Protein AF-A0A816CDZ1-F1 (afdb_monomer_lite)

Radius of gyration: 16.85 Å; chains: 1; bounding box: 29×22×52 Å

Secondary structure (DSSP, 8-state):
------HHHHHHHHHHHHHHHHHHHHHHTT--TTHHHHHHHHS-TTSHHHHHHHS-HHHHHHHHHHHHHHHHHHHHHHHHHSSPP-

pLDDT: mean 73.91, std 16.32, range [40.88, 94.88]

Sequence (86 aa):
SFPVSSGPLAYAACQTACNYGAVTCYSLAGLTFGVTTAAAAATGPVGWWAWLTSTPTSTIAAAAACSAAQGTCMAACTPLLVAPTP

Organism: NCBI:txid1234261

Foldseek 3Di:
DPPLQALVVLLVVLLVVLVVQLQVLQVVLVHGPPVLVVQQVVDPPVGPVVCVVVDPPSSVVSNVVSVVSSVVSNVVSVVSNVDDRD

Structure (mmCIF, N/CA/C/O backbone):
data_AF-A0A816CDZ1-F1
#
_entry.id   AF-A0A816CDZ1-F1
#
loop_
_atom_site.group_PDB
_atom_site.id
_atom_site.type_symbol
_atom_site.label_atom_id
_atom_site.label_alt_id
_atom_site.label_comp_id
_atom_site.label_asym_id
_atom_site.label_entity_id
_atom_site.label_seq_id
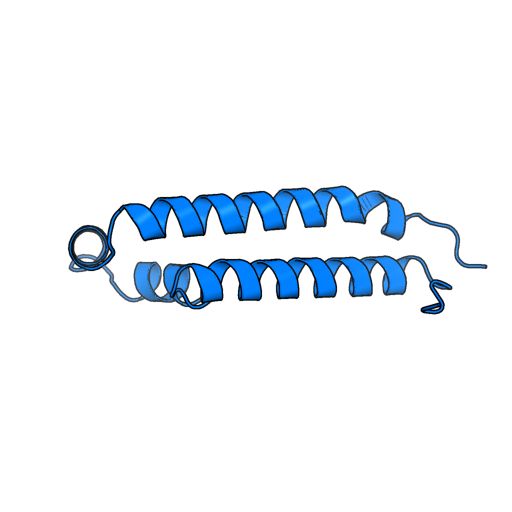_atom_site.pdbx_PDB_ins_code
_atom_site.Cartn_x
_atom_site.Cartn_y
_atom_site.Cartn_z
_atom_site.occupancy
_atom_site.B_iso_or_equiv
_atom_site.auth_seq_id
_atom_site.auth_comp_id
_atom_site.auth_asym_id
_atom_site.auth_atom_id
_atom_site.pdbx_PDB_model_num
ATOM 1 N N . SER A 1 1 ? -1.160 -6.141 -21.874 1.00 40.88 1 SER A N 1
ATOM 2 C CA . SER A 1 1 ? 0.220 -5.738 -22.200 1.00 40.88 1 SER A CA 1
ATOM 3 C C . SER A 1 1 ? 0.362 -4.250 -21.945 1.00 40.88 1 SER A C 1
ATOM 5 O O . SER A 1 1 ? -0.064 -3.467 -22.781 1.00 40.88 1 SER A O 1
ATOM 7 N N . PHE A 1 2 ? 0.842 -3.838 -20.770 1.00 44.66 2 PHE A N 1
ATOM 8 C CA . PHE A 1 2 ? 1.189 -2.429 -20.554 1.00 44.66 2 PHE A CA 1
ATOM 9 C C . PHE A 1 2 ? 2.539 -2.170 -21.237 1.00 44.66 2 PHE A C 1
ATOM 11 O O . PHE A 1 2 ? 3.432 -3.008 -21.091 1.00 44.66 2 PHE A O 1
ATOM 18 N N . PRO A 1 3 ? 2.702 -1.084 -22.009 1.00 49.19 3 PRO A N 1
ATOM 19 C CA . PRO A 1 3 ? 3.974 -0.765 -22.639 1.00 49.19 3 PRO A CA 1
ATOM 20 C C . PRO A 1 3 ? 4.970 -0.351 -21.547 1.00 49.19 3 PRO A C 1
ATOM 22 O O . PRO A 1 3 ? 4.998 0.793 -21.109 1.00 49.19 3 PRO A O 1
ATOM 25 N N . VAL A 1 4 ? 5.782 -1.291 -21.066 1.00 49.75 4 VAL A N 1
ATOM 26 C CA . VAL A 1 4 ? 6.986 -0.984 -20.282 1.00 49.75 4 VAL A CA 1
ATOM 27 C C . VAL A 1 4 ? 8.088 -0.636 -21.275 1.00 49.75 4 VAL A C 1
ATOM 29 O O . VAL A 1 4 ? 8.812 -1.506 -21.739 1.00 49.75 4 VAL A O 1
ATOM 32 N N . SER A 1 5 ? 8.162 0.640 -21.656 1.00 62.03 5 SER A N 1
ATOM 33 C CA . SER A 1 5 ? 9.156 1.144 -22.614 1.00 62.03 5 SER A CA 1
ATOM 34 C C . SER A 1 5 ? 9.861 2.402 -22.112 1.00 62.03 5 SER A C 1
ATOM 36 O O . SER A 1 5 ? 10.089 3.340 -22.869 1.00 62.03 5 SER A O 1
ATOM 38 N N . SER A 1 6 ? 10.173 2.447 -20.813 1.00 59.41 6 SER A N 1
ATOM 39 C CA . SER A 1 6 ? 10.898 3.575 -20.216 1.00 59.41 6 SER A CA 1
ATOM 40 C C . SER A 1 6 ? 11.267 3.267 -18.761 1.00 59.41 6 SER A C 1
ATOM 42 O O . SER A 1 6 ? 10.383 3.299 -17.913 1.00 59.41 6 SER A O 1
ATOM 44 N N . GLY A 1 7 ? 12.535 2.963 -18.456 1.00 77.62 7 GLY A N 1
ATOM 45 C CA . GLY A 1 7 ? 13.038 2.623 -17.113 1.00 77.62 7 GLY A CA 1
ATOM 46 C C . GLY A 1 7 ? 12.464 3.491 -15.980 1.00 77.62 7 GLY A C 1
ATOM 47 O O . GLY A 1 7 ? 11.811 2.953 -15.085 1.00 77.62 7 GLY A O 1
ATOM 48 N N . PRO A 1 8 ? 12.542 4.836 -16.049 1.00 81.06 8 PRO A N 1
ATOM 49 C CA . PRO A 1 8 ? 11.980 5.711 -15.013 1.00 81.06 8 PRO A CA 1
ATOM 50 C C . PRO A 1 8 ? 10.451 5.638 -14.885 1.00 81.06 8 PRO A C 1
ATOM 52 O O . PRO A 1 8 ? 9.909 5.690 -13.785 1.00 81.06 8 PRO A O 1
ATOM 55 N N . LEU A 1 9 ? 9.740 5.490 -16.001 1.00 83.19 9 LEU A N 1
ATOM 56 C CA . LEU A 1 9 ? 8.278 5.350 -16.025 1.00 83.19 9 LEU A CA 1
ATOM 57 C C . LEU A 1 9 ? 7.840 3.957 -15.544 1.00 83.19 9 LEU A C 1
ATOM 59 O O . LEU A 1 9 ? 6.801 3.836 -14.904 1.00 83.19 9 LEU A O 1
ATOM 63 N N . ALA A 1 10 ? 8.637 2.914 -15.789 1.00 84.12 10 ALA A N 1
ATOM 64 C CA . ALA A 1 10 ? 8.412 1.571 -15.263 1.00 84.12 10 ALA A CA 1
ATOM 65 C C . ALA A 1 10 ? 8.648 1.530 -13.745 1.00 84.12 10 ALA A C 1
ATOM 67 O O . ALA A 1 10 ? 7.852 0.948 -13.010 1.00 84.12 10 ALA A O 1
ATOM 68 N N . TYR A 1 11 ? 9.684 2.223 -13.264 1.00 86.25 11 TYR A N 1
ATOM 69 C CA . TYR A 1 11 ? 9.894 2.465 -11.839 1.00 86.25 11 TYR A CA 1
ATOM 70 C C . TYR A 1 11 ? 8.721 3.236 -11.216 1.00 86.25 11 TYR A C 1
ATOM 72 O O . TYR A 1 11 ? 8.194 2.815 -10.187 1.00 86.25 11 TYR A O 1
ATOM 80 N N . ALA A 1 12 ? 8.259 4.312 -11.862 1.00 88.38 12 ALA A N 1
ATOM 81 C CA . ALA A 1 12 ? 7.118 5.098 -11.394 1.00 88.38 12 ALA A CA 1
ATOM 82 C C . ALA A 1 12 ? 5.827 4.264 -11.338 1.00 88.38 12 ALA A C 1
ATOM 84 O O . ALA A 1 12 ? 5.124 4.293 -10.333 1.00 88.38 12 ALA A O 1
ATOM 85 N N . ALA A 1 13 ? 5.546 3.457 -12.363 1.00 90.50 13 ALA A N 1
ATOM 86 C CA . ALA A 1 13 ? 4.396 2.556 -12.368 1.00 90.50 13 ALA A CA 1
ATOM 87 C C . ALA A 1 13 ? 4.487 1.486 -11.262 1.00 90.50 13 ALA A C 1
ATOM 89 O O . ALA A 1 13 ? 3.488 1.212 -10.595 1.00 90.50 13 ALA A O 1
ATOM 90 N N . CYS A 1 14 ? 5.678 0.923 -11.024 1.00 92.50 14 CYS A N 1
ATOM 91 C CA . CYS A 1 14 ? 5.933 -0.036 -9.942 1.00 92.50 14 CYS A CA 1
ATOM 92 C C . CYS A 1 14 ? 5.679 0.596 -8.566 1.00 92.50 14 CYS A C 1
ATOM 94 O O . CYS A 1 14 ? 4.923 0.057 -7.759 1.00 92.50 14 CYS A O 1
ATOM 96 N N . GLN A 1 15 ? 6.212 1.799 -8.344 1.00 93.69 15 GLN A N 1
ATOM 97 C CA . GLN A 1 15 ? 5.961 2.610 -7.151 1.00 93.69 15 GLN A CA 1
ATOM 98 C C . GLN A 1 15 ? 4.465 2.878 -6.947 1.00 93.69 15 GLN A C 1
ATOM 100 O O . GLN A 1 15 ? 3.931 2.679 -5.856 1.00 93.69 15 GLN A O 1
ATOM 105 N N . THR A 1 16 ? 3.745 3.291 -7.988 1.00 94.06 16 THR A N 1
ATOM 106 C CA . THR A 1 16 ? 2.297 3.518 -7.902 1.00 94.06 16 THR A CA 1
ATOM 107 C C . THR A 1 16 ? 1.555 2.235 -7.523 1.00 94.06 16 THR A C 1
ATOM 109 O O . THR A 1 16 ? 0.741 2.263 -6.602 1.00 94.06 16 THR A O 1
ATOM 112 N N . ALA A 1 17 ? 1.873 1.099 -8.148 1.00 93.56 17 ALA A N 1
ATOM 113 C CA . ALA A 1 17 ? 1.252 -0.189 -7.836 1.00 93.56 17 ALA A CA 1
ATOM 114 C C . ALA A 1 17 ? 1.509 -0.635 -6.385 1.00 93.56 17 ALA A C 1
ATOM 116 O O . ALA A 1 17 ? 0.572 -1.036 -5.693 1.00 93.56 17 ALA A O 1
ATOM 117 N N . CYS A 1 18 ? 2.742 -0.500 -5.888 1.00 94.88 18 CYS A N 1
ATOM 118 C CA . CYS A 1 18 ? 3.077 -0.798 -4.493 1.00 94.88 18 CYS A CA 1
ATOM 119 C C . CYS A 1 18 ? 2.309 0.105 -3.507 1.00 94.88 18 CYS A C 1
ATOM 121 O O . CYS A 1 18 ? 1.839 -0.369 -2.473 1.00 94.88 18 CYS A O 1
ATOM 123 N N . ASN A 1 19 ? 2.124 1.392 -3.831 1.00 93.75 19 ASN A N 1
ATOM 124 C CA . ASN A 1 19 ? 1.314 2.309 -3.020 1.00 93.75 19 ASN A CA 1
ATOM 125 C C . ASN A 1 19 ? -0.178 1.934 -3.028 1.00 93.75 19 ASN A C 1
ATOM 127 O O . ASN A 1 19 ? -0.811 1.935 -1.974 1.00 93.75 19 ASN A O 1
ATOM 131 N N . TYR A 1 20 ? -0.738 1.540 -4.176 1.00 94.62 20 TYR A N 1
ATOM 132 C CA . TYR A 1 20 ? -2.106 1.006 -4.244 1.00 94.62 20 TYR A CA 1
ATOM 133 C C . TYR A 1 20 ? -2.270 -0.274 -3.413 1.00 94.62 20 TYR A C 1
ATOM 135 O O . TYR A 1 20 ? -3.276 -0.440 -2.717 1.00 94.62 20 TYR A O 1
ATOM 143 N N . GLY A 1 21 ? -1.272 -1.160 -3.439 1.00 91.50 21 GLY A N 1
ATOM 144 C CA . GLY A 1 21 ? -1.233 -2.360 -2.602 1.00 91.50 21 GLY A CA 1
ATOM 145 C C . GLY A 1 21 ? -1.247 -2.024 -1.111 1.00 91.50 21 GLY A C 1
ATOM 146 O O . GLY A 1 21 ? -2.028 -2.607 -0.358 1.00 91.50 21 GLY A O 1
ATOM 147 N N . ALA A 1 22 ? -0.464 -1.024 -0.695 1.00 90.19 22 ALA A N 1
ATOM 148 C CA . ALA A 1 22 ? -0.481 -0.523 0.676 1.00 90.19 22 ALA A CA 1
ATOM 149 C C . ALA A 1 22 ? -1.874 0.008 1.058 1.00 90.19 22 ALA A C 1
ATOM 151 O O . ALA A 1 22 ? -2.448 -0.452 2.040 1.00 90.19 22 ALA A O 1
ATOM 152 N N . VAL A 1 23 ? -2.484 0.882 0.253 1.00 89.88 23 VAL A N 1
ATOM 153 C CA . VAL A 1 23 ? -3.838 1.411 0.524 1.00 89.88 23 VAL A CA 1
ATOM 154 C C . VAL A 1 23 ? -4.872 0.290 0.654 1.00 89.88 23 VAL A C 1
ATOM 156 O O . VAL A 1 23 ? -5.708 0.326 1.557 1.00 89.88 23 VAL A O 1
ATOM 159 N N . THR A 1 24 ? -4.790 -0.734 -0.195 1.00 91.50 24 THR A N 1
ATOM 160 C CA . THR A 1 24 ? -5.694 -1.893 -0.147 1.00 91.50 24 THR A CA 1
ATOM 161 C C . THR A 1 24 ? -5.496 -2.699 1.138 1.00 91.50 24 THR A C 1
ATOM 163 O O . THR A 1 24 ? -6.467 -3.012 1.820 1.00 91.50 24 THR A O 1
ATOM 166 N N . CYS A 1 25 ? -4.245 -2.977 1.517 1.00 89.19 25 CYS A N 1
ATOM 167 C CA . CYS A 1 25 ? -3.898 -3.696 2.747 1.00 89.19 25 CYS A CA 1
ATOM 168 C C . CYS A 1 25 ? -4.404 -2.966 4.001 1.00 89.19 25 CYS A C 1
ATOM 170 O O . CYS A 1 25 ? -5.033 -3.570 4.867 1.00 89.19 25 CYS A O 1
ATOM 172 N N . TYR A 1 26 ? -4.204 -1.647 4.059 1.00 83.25 26 TYR A N 1
ATOM 173 C CA . TYR A 1 26 ? -4.712 -0.813 5.147 1.00 83.25 26 TYR A CA 1
ATOM 174 C C . TYR A 1 26 ? -6.246 -0.794 5.172 1.00 83.25 26 TYR A C 1
ATOM 176 O O . TYR A 1 26 ? -6.830 -0.970 6.238 1.00 83.25 26 TYR A O 1
ATOM 184 N N . SER A 1 27 ? -6.902 -0.690 4.012 1.00 84.12 27 SER A N 1
ATOM 185 C CA . SER A 1 27 ? -8.370 -0.696 3.918 1.00 84.12 27 SER A CA 1
ATOM 186 C C . SER A 1 27 ? -8.979 -2.019 4.397 1.00 84.12 27 SER A C 1
ATOM 188 O O . SER A 1 27 ? -9.988 -2.007 5.099 1.00 84.12 27 SER A O 1
ATOM 190 N N . LEU A 1 28 ? -8.344 -3.158 4.088 1.00 81.56 28 LEU A N 1
ATOM 191 C CA . LEU A 1 28 ? -8.735 -4.479 4.607 1.00 81.56 28 LEU A CA 1
ATOM 192 C C . LEU A 1 28 ? -8.568 -4.582 6.128 1.00 81.56 28 LEU A C 1
ATOM 194 O O . LEU A 1 28 ? -9.326 -5.290 6.786 1.00 81.56 28 LEU A O 1
ATOM 198 N N . ALA A 1 29 ? -7.603 -3.857 6.689 1.00 80.12 29 ALA A N 1
ATOM 199 C CA . ALA A 1 29 ? -7.399 -3.749 8.127 1.00 80.12 29 ALA A CA 1
ATOM 200 C C . ALA A 1 29 ? -8.319 -2.708 8.803 1.00 80.12 29 ALA A C 1
ATOM 202 O O . ALA A 1 29 ? -8.207 -2.504 10.010 1.00 80.12 29 ALA A O 1
ATOM 203 N N . GLY A 1 30 ? -9.210 -2.040 8.055 1.00 76.06 30 GLY A N 1
ATOM 204 C CA . GLY A 1 30 ? -10.060 -0.958 8.568 1.00 76.06 30 GLY A CA 1
ATOM 205 C C . GLY A 1 30 ? -9.292 0.331 8.880 1.00 76.06 30 GLY A C 1
ATOM 206 O O . GLY A 1 30 ? -9.753 1.157 9.664 1.00 76.06 30 GLY A O 1
ATOM 207 N N . LEU A 1 31 ? -8.106 0.491 8.295 1.00 74.62 31 LEU A N 1
ATOM 208 C CA . LEU A 1 31 ? -7.202 1.612 8.509 1.00 74.62 31 LEU A CA 1
ATOM 209 C C . LEU A 1 31 ? -7.102 2.480 7.255 1.00 74.62 31 LEU A C 1
ATOM 211 O O . LEU A 1 31 ? -7.143 1.992 6.127 1.00 74.62 31 LEU A O 1
ATOM 215 N N . THR A 1 32 ? -6.862 3.773 7.453 1.00 79.81 32 THR A N 1
ATOM 216 C CA . THR A 1 32 ? -6.567 4.696 6.353 1.00 79.81 32 THR A CA 1
ATOM 217 C C . THR A 1 32 ? -5.064 4.949 6.284 1.00 79.81 32 THR A C 1
ATOM 219 O O . THR A 1 32 ? -4.444 5.377 7.263 1.00 79.81 32 THR A O 1
ATOM 222 N N . PHE A 1 33 ? -4.470 4.692 5.117 1.00 70.50 33 PHE A N 1
ATOM 223 C CA . PHE A 1 33 ? -3.052 4.943 4.857 1.00 70.50 33 PHE A CA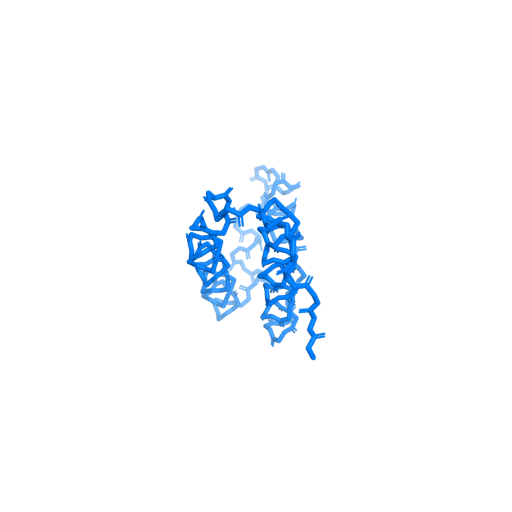 1
ATOM 224 C C . PHE A 1 33 ? -2.711 6.430 5.092 1.00 70.50 33 PHE A C 1
ATOM 226 O O . PHE A 1 33 ? -3.420 7.311 4.613 1.00 70.50 33 PHE A O 1
ATOM 233 N N . GLY A 1 34 ? -1.663 6.719 5.873 1.00 66.50 34 GLY A N 1
ATOM 234 C CA . GLY A 1 34 ? -1.243 8.084 6.239 1.00 66.50 34 GLY A CA 1
ATOM 235 C C . GLY A 1 34 ? -1.997 8.729 7.414 1.00 66.50 34 GLY A C 1
ATOM 236 O O . GLY A 1 34 ? -1.464 9.634 8.054 1.00 66.50 34 GLY A O 1
ATOM 237 N N . VAL A 1 35 ? -3.189 8.240 7.773 1.00 64.06 35 VAL A N 1
ATOM 238 C CA . VAL A 1 35 ? -3.931 8.738 8.948 1.00 64.06 35 VAL A CA 1
ATOM 239 C C . VAL A 1 35 ? -3.340 8.195 10.245 1.00 64.06 35 VAL A C 1
ATOM 241 O O . VAL A 1 35 ? -3.303 8.916 11.233 1.00 64.06 35 VAL A O 1
ATOM 244 N N . THR A 1 36 ? -2.814 6.967 10.257 1.00 59.09 36 THR A N 1
ATOM 245 C CA . THR A 1 36 ? -2.210 6.373 11.465 1.00 59.09 36 THR A CA 1
ATOM 246 C C . THR A 1 36 ? -0.983 7.149 11.951 1.00 59.09 36 THR A C 1
ATOM 248 O O . THR A 1 36 ? -0.804 7.338 13.150 1.00 59.09 36 THR A O 1
ATOM 251 N N . THR A 1 37 ? -0.160 7.661 11.033 1.00 57.31 37 THR A N 1
ATOM 252 C CA . THR A 1 37 ? 1.001 8.503 11.351 1.00 57.31 37 THR A CA 1
ATOM 253 C C . THR A 1 37 ? 0.597 9.940 11.662 1.00 57.31 37 THR A C 1
ATOM 255 O O . THR A 1 37 ? 1.092 10.509 12.632 1.00 57.31 37 THR A O 1
ATOM 258 N N . ALA A 1 38 ? -0.330 10.520 10.891 1.00 53.97 38 ALA A N 1
ATOM 259 C CA . ALA A 1 38 ? -0.835 11.870 11.138 1.00 53.97 38 ALA A CA 1
ATOM 260 C C . ALA A 1 38 ? -1.562 11.974 12.477 1.00 53.97 38 ALA A C 1
ATOM 262 O O . ALA A 1 38 ? -1.440 12.978 13.166 1.00 53.97 38 ALA A O 1
ATOM 263 N N . ALA A 1 39 ? -2.283 10.937 12.878 1.00 54.53 39 ALA A N 1
ATOM 264 C CA . ALA A 1 39 ? -2.996 10.946 14.133 1.00 54.53 39 ALA A CA 1
ATOM 265 C C . ALA A 1 39 ? -2.098 10.584 15.325 1.00 54.53 39 ALA A C 1
ATOM 267 O O . ALA A 1 39 ? -2.287 11.179 16.379 1.00 54.53 39 ALA A O 1
ATOM 268 N N . ALA A 1 40 ? -1.058 9.757 15.151 1.00 53.94 40 ALA A N 1
ATOM 269 C CA . ALA A 1 40 ? 0.023 9.651 16.137 1.00 53.94 40 ALA A CA 1
ATOM 270 C C . ALA A 1 40 ? 0.755 10.996 16.336 1.00 53.94 40 ALA A C 1
ATOM 272 O O . ALA A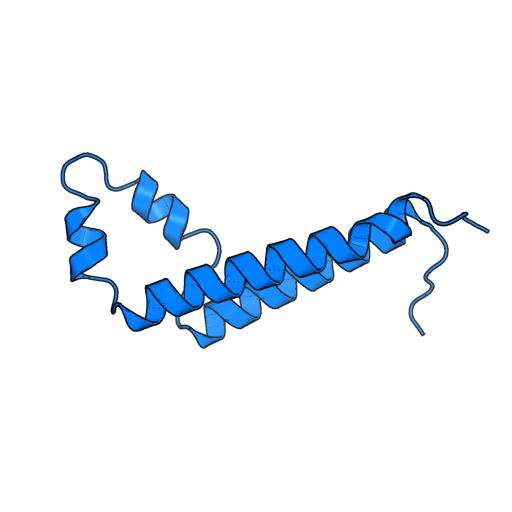 1 40 ? 1.114 11.345 17.458 1.00 53.94 40 ALA A O 1
ATOM 273 N N . ALA A 1 41 ? 0.940 11.771 15.261 1.00 53.59 41 ALA A N 1
ATOM 274 C CA . ALA A 1 41 ? 1.576 13.089 15.304 1.00 53.59 41 ALA A CA 1
ATOM 275 C C . ALA A 1 41 ? 0.651 14.205 15.832 1.00 53.59 41 ALA A C 1
ATOM 277 O O . ALA A 1 41 ? 1.116 15.105 16.528 1.00 53.59 41 ALA A O 1
ATOM 278 N N . ALA A 1 42 ? -0.651 14.157 15.533 1.00 53.31 42 ALA A N 1
ATOM 279 C CA . ALA A 1 42 ? -1.638 15.139 15.993 1.00 53.31 42 ALA A CA 1
ATOM 280 C C . ALA A 1 42 ? -1.903 15.026 17.497 1.00 53.31 42 ALA A C 1
ATOM 282 O O . ALA A 1 42 ? -2.240 16.006 18.161 1.00 53.31 42 ALA A O 1
ATOM 283 N N . THR A 1 43 ? -1.721 13.835 18.058 1.00 47.09 43 THR A N 1
ATOM 284 C CA . THR A 1 43 ? -1.873 13.601 19.483 1.00 47.09 43 THR A CA 1
ATOM 285 C C . THR A 1 43 ? -0.515 13.773 20.181 1.00 47.09 43 THR A C 1
ATOM 287 O O . THR A 1 43 ? 0.153 12.802 20.537 1.00 47.09 43 THR A O 1
ATOM 290 N N . GLY A 1 44 ? -0.106 15.034 20.385 1.00 47.56 44 GLY A N 1
ATOM 291 C CA . GLY A 1 44 ? 0.936 15.428 21.353 1.00 47.56 44 GLY A C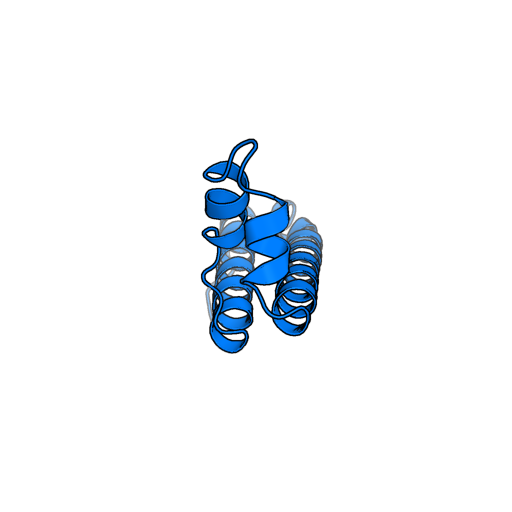A 1
ATOM 292 C C . GLY A 1 44 ? 0.595 14.969 22.788 1.00 47.56 44 GLY A C 1
ATOM 293 O O . GLY A 1 44 ? -0.371 14.235 22.947 1.00 47.56 44 GLY A O 1
ATOM 294 N N . PRO A 1 45 ? 1.323 15.370 23.853 1.00 48.22 45 PRO A N 1
ATOM 295 C CA . PRO A 1 45 ? 1.550 14.626 25.119 1.00 48.22 45 PRO A CA 1
ATOM 296 C C . PRO A 1 45 ? 0.355 13.990 25.875 1.00 48.22 45 PRO A C 1
ATOM 298 O O . PRO A 1 45 ? 0.576 13.179 26.768 1.00 48.22 45 PRO A O 1
ATOM 301 N N . VAL A 1 46 ? -0.893 14.263 25.500 1.00 50.00 46 VAL A N 1
ATOM 302 C CA . VAL A 1 46 ? -2.104 13.513 25.888 1.00 50.00 46 VAL A CA 1
ATOM 303 C C . VAL A 1 46 ? -2.396 12.270 25.012 1.00 50.00 46 VAL A C 1
ATOM 305 O O . VAL A 1 46 ? -3.409 11.608 25.211 1.00 50.00 46 VAL A O 1
ATOM 308 N N . GLY A 1 47 ? -1.535 11.943 24.040 1.00 53.97 47 GLY A N 1
ATOM 309 C CA . GLY A 1 47 ? -1.933 11.246 22.815 1.00 53.97 47 GLY A CA 1
ATOM 310 C C . GLY A 1 47 ? -1.379 9.863 22.486 1.00 53.97 47 GLY A C 1
ATOM 311 O O . GLY A 1 47 ? -2.070 9.054 21.870 1.00 53.97 47 GLY A O 1
ATOM 312 N N . TRP A 1 48 ? -0.155 9.551 22.908 1.00 56.72 48 TRP A N 1
ATOM 313 C CA . TRP A 1 48 ? 0.468 8.270 22.550 1.00 56.72 48 TRP A CA 1
ATOM 314 C C . TRP A 1 48 ? -0.199 7.077 23.264 1.00 56.72 48 TRP A C 1
ATOM 316 O O . TRP A 1 48 ? -0.357 6.013 22.672 1.00 56.72 48 TRP A O 1
ATOM 326 N N . TRP A 1 49 ? -0.673 7.269 24.505 1.00 55.41 49 TRP A N 1
ATOM 327 C CA . TRP A 1 49 ? -1.448 6.264 25.246 1.00 55.41 49 TRP A CA 1
ATOM 328 C C . TRP A 1 49 ? -2.920 6.181 24.803 1.00 55.41 49 TRP A C 1
ATOM 330 O O . TRP A 1 49 ? -3.498 5.101 24.849 1.00 55.41 49 TRP A O 1
ATOM 340 N N . ALA A 1 50 ? -3.507 7.281 24.310 1.00 52.84 50 ALA A N 1
ATOM 341 C CA . ALA A 1 50 ? -4.858 7.297 23.741 1.00 52.84 50 ALA A CA 1
ATOM 342 C C . ALA A 1 50 ? -4.931 6.492 22.431 1.00 52.84 50 ALA A C 1
ATOM 344 O O . ALA A 1 50 ? -5.904 5.780 22.190 1.00 52.84 50 ALA A O 1
ATOM 345 N N . TRP A 1 51 ? -3.873 6.530 21.615 1.00 52.00 51 TRP A N 1
ATOM 346 C CA . TRP A 1 51 ? -3.720 5.641 20.458 1.00 52.00 51 TRP A CA 1
ATOM 347 C C . TRP A 1 51 ? -3.582 4.167 20.858 1.00 52.00 51 TRP A C 1
ATOM 349 O O . TRP A 1 51 ? -4.196 3.304 20.234 1.00 52.00 51 TRP A O 1
ATOM 359 N N . LEU A 1 52 ? -2.840 3.866 21.926 1.00 54.75 52 LEU A N 1
ATOM 360 C CA . LEU A 1 52 ? -2.681 2.496 22.434 1.00 54.75 52 LEU A CA 1
ATOM 361 C C . LEU A 1 52 ? -3.983 1.901 23.002 1.00 54.75 52 LEU A C 1
ATOM 363 O O . LEU A 1 52 ? -4.145 0.685 22.976 1.00 54.75 52 LEU A O 1
ATOM 367 N N . THR A 1 53 ? -4.908 2.727 23.501 1.00 54.41 53 THR A N 1
ATOM 368 C CA . THR A 1 53 ? -6.192 2.275 24.072 1.00 54.41 53 THR A CA 1
ATOM 369 C C . THR A 1 53 ? -7.358 2.310 23.086 1.00 54.41 53 THR A C 1
ATOM 371 O O . THR A 1 53 ? -8.318 1.564 23.265 1.00 54.41 53 THR A O 1
ATOM 374 N N . SER A 1 54 ? -7.281 3.139 22.040 1.00 53.00 54 SER A N 1
ATOM 375 C CA . SER A 1 54 ? -8.361 3.304 21.052 1.00 53.00 54 SER A CA 1
ATOM 376 C C . SER A 1 54 ? -8.190 2.430 19.808 1.00 53.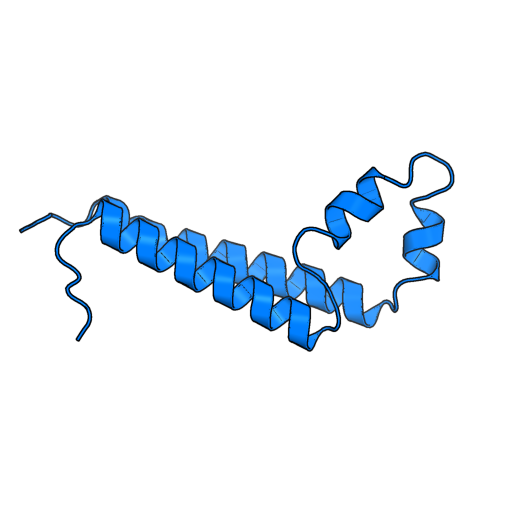00 54 SER A C 1
ATOM 378 O O . SER A 1 54 ? -9.164 2.174 19.103 1.00 53.00 54 SER A O 1
ATOM 380 N N . THR A 1 55 ? -6.970 1.962 19.530 1.00 61.47 55 THR A N 1
ATOM 381 C CA . THR A 1 55 ? -6.687 1.130 18.355 1.00 61.47 55 THR A CA 1
ATOM 382 C C . THR A 1 55 ? -6.526 -0.325 18.792 1.00 61.47 55 THR A C 1
ATOM 384 O O . THR A 1 55 ? -5.649 -0.618 19.606 1.00 61.47 55 THR A O 1
ATOM 387 N N . PRO A 1 56 ? -7.332 -1.269 18.279 1.00 61.12 56 PRO A N 1
ATOM 388 C CA . PRO A 1 56 ? -7.175 -2.671 18.638 1.00 61.12 56 PRO A CA 1
ATOM 389 C C . PRO A 1 56 ? -5.780 -3.160 18.234 1.00 61.12 56 PRO A C 1
ATOM 391 O O . PRO A 1 56 ? -5.339 -2.926 17.111 1.00 61.12 56 PRO A O 1
ATOM 394 N N . THR A 1 57 ? -5.079 -3.864 19.125 1.00 63.41 57 THR A N 1
ATOM 395 C CA . THR A 1 57 ? -3.689 -4.332 18.934 1.00 63.41 57 THR A CA 1
ATOM 396 C C . THR A 1 57 ? -3.490 -5.109 17.624 1.00 63.41 57 THR A C 1
ATOM 398 O O . THR A 1 57 ? -2.421 -5.060 17.016 1.00 63.41 57 THR A O 1
ATOM 401 N N . SER A 1 58 ? -4.546 -5.775 17.143 1.00 63.41 58 SER A N 1
ATOM 402 C CA . SER A 1 58 ? -4.595 -6.469 15.850 1.00 63.41 58 SER A CA 1
ATOM 403 C C . SER A 1 58 ? -4.379 -5.543 14.647 1.00 63.41 58 SER A C 1
ATOM 405 O O . SER A 1 58 ? -3.749 -5.937 13.668 1.00 63.41 58 SER A O 1
ATOM 407 N N . THR A 1 59 ? -4.838 -4.297 14.723 1.00 70.12 59 THR A N 1
ATOM 408 C CA . THR A 1 59 ? -4.680 -3.305 13.649 1.00 70.12 59 THR A CA 1
ATOM 409 C C . THR A 1 59 ? -3.281 -2.692 13.620 1.00 70.12 59 THR A C 1
ATOM 411 O O . THR A 1 59 ? -2.785 -2.377 12.543 1.00 70.12 59 THR A O 1
ATOM 414 N N . ILE A 1 60 ? -2.582 -2.613 14.760 1.00 69.88 60 ILE A N 1
ATOM 415 C CA . ILE A 1 60 ? -1.174 -2.178 14.809 1.00 69.88 60 ILE A CA 1
ATOM 416 C C . ILE A 1 60 ? -0.282 -3.199 14.094 1.00 69.88 60 ILE A C 1
ATOM 418 O O . ILE A 1 60 ? 0.558 -2.826 13.274 1.00 69.88 60 ILE A O 1
ATOM 422 N N . ALA A 1 61 ? -0.500 -4.491 14.357 1.00 76.81 61 ALA A N 1
ATOM 423 C CA . ALA A 1 61 ? 0.212 -5.562 13.667 1.00 76.81 61 ALA A CA 1
ATOM 424 C C . ALA A 1 61 ? -0.061 -5.540 12.153 1.00 76.81 61 ALA A C 1
ATOM 426 O O . ALA A 1 61 ? 0.874 -5.655 11.360 1.00 76.81 61 ALA A O 1
ATOM 427 N N . ALA A 1 62 ? -1.316 -5.317 11.747 1.00 81.00 62 ALA A N 1
ATOM 428 C CA . ALA A 1 62 ? -1.679 -5.177 10.340 1.00 81.00 62 ALA A CA 1
ATOM 429 C C . ALA A 1 62 ? -1.010 -3.956 9.686 1.00 81.00 62 ALA A C 1
ATOM 431 O O . ALA A 1 62 ? -0.428 -4.087 8.614 1.00 81.00 62 ALA A O 1
ATOM 432 N N . ALA A 1 63 ? -1.002 -2.792 10.342 1.00 79.25 63 ALA A N 1
ATOM 433 C CA . ALA A 1 63 ? -0.334 -1.593 9.833 1.00 79.25 63 ALA A CA 1
ATOM 434 C C . ALA A 1 63 ? 1.177 -1.808 9.646 1.00 79.25 63 ALA A C 1
ATOM 436 O O . ALA A 1 63 ? 1.730 -1.457 8.602 1.00 79.25 63 ALA A O 1
ATOM 437 N N . ALA A 1 64 ? 1.841 -2.422 10.632 1.00 82.25 64 ALA A N 1
ATOM 438 C CA . ALA A 1 64 ? 3.262 -2.752 10.551 1.00 82.25 64 ALA A CA 1
ATOM 439 C C . ALA A 1 64 ? 3.548 -3.734 9.402 1.00 82.25 64 ALA A C 1
ATOM 441 O O . ALA A 1 64 ? 4.474 -3.514 8.620 1.00 82.25 64 ALA A O 1
ATOM 442 N N . ALA A 1 65 ? 2.718 -4.771 9.249 1.00 84.06 65 ALA A N 1
ATOM 443 C CA . ALA A 1 65 ? 2.834 -5.739 8.161 1.00 84.06 65 ALA A CA 1
ATOM 444 C C . ALA A 1 65 ? 2.620 -5.091 6.783 1.00 84.06 65 ALA A C 1
ATOM 446 O O . ALA A 1 65 ? 3.421 -5.308 5.874 1.00 84.06 65 ALA A O 1
ATOM 447 N N . CYS A 1 66 ? 1.598 -4.244 6.630 1.00 88.25 66 CYS A N 1
ATOM 448 C CA . CYS A 1 66 ? 1.328 -3.531 5.383 1.00 88.25 66 CYS A CA 1
ATOM 449 C C . CYS A 1 66 ? 2.467 -2.558 5.018 1.00 88.25 66 CYS A C 1
ATOM 451 O O . CYS A 1 66 ? 2.870 -2.501 3.858 1.00 88.25 66 CYS A O 1
ATOM 453 N N . SER A 1 67 ? 3.032 -1.835 5.995 1.00 88.56 67 SER A N 1
ATOM 454 C CA . SER A 1 67 ? 4.203 -0.962 5.788 1.00 88.56 67 SER A CA 1
ATOM 455 C C . SER A 1 67 ? 5.452 -1.743 5.375 1.00 88.56 67 SER A C 1
ATOM 457 O O . SER A 1 67 ? 6.178 -1.332 4.470 1.00 88.56 67 SER A O 1
ATOM 459 N N . ALA A 1 68 ? 5.706 -2.892 6.007 1.00 89.38 68 ALA A N 1
ATOM 460 C CA . ALA A 1 68 ? 6.836 -3.750 5.657 1.00 89.38 68 ALA A CA 1
ATOM 461 C C . ALA A 1 68 ? 6.685 -4.336 4.241 1.00 89.38 68 ALA A C 1
ATOM 463 O O . ALA A 1 68 ? 7.637 -4.337 3.456 1.00 89.38 68 ALA A O 1
ATOM 464 N N . ALA A 1 69 ? 5.477 -4.775 3.878 1.00 90.81 69 ALA A N 1
ATOM 465 C CA . ALA A 1 69 ? 5.166 -5.245 2.530 1.00 90.81 69 ALA A CA 1
ATOM 466 C C . ALA A 1 69 ? 5.344 -4.133 1.482 1.00 90.81 69 ALA A C 1
ATOM 468 O O . ALA A 1 69 ? 5.917 -4.366 0.420 1.00 90.81 69 ALA A O 1
ATOM 469 N N . GLN A 1 70 ? 4.936 -2.901 1.795 1.00 92.31 70 GLN A N 1
ATOM 470 C CA . GLN A 1 70 ? 5.182 -1.748 0.931 1.00 92.31 70 GLN A CA 1
ATOM 471 C C . GLN A 1 70 ? 6.684 -1.512 0.731 1.00 92.31 70 GLN A C 1
ATOM 473 O O . GLN A 1 70 ? 7.133 -1.397 -0.406 1.00 92.31 70 GLN A O 1
ATOM 478 N N . GLY A 1 71 ? 7.473 -1.487 1.809 1.00 91.56 71 GLY A N 1
ATOM 479 C CA . GLY A 1 71 ? 8.920 -1.268 1.735 1.00 91.56 71 GLY A CA 1
ATOM 480 C C . GLY A 1 71 ? 9.649 -2.332 0.910 1.00 91.56 71 GLY A C 1
ATOM 481 O O . GLY A 1 71 ? 10.490 -1.997 0.076 1.00 91.56 71 GLY A O 1
ATOM 482 N N . THR A 1 72 ? 9.289 -3.607 1.080 1.00 94.44 72 THR A N 1
ATOM 483 C CA . THR A 1 72 ? 9.864 -4.709 0.286 1.00 94.44 72 THR A CA 1
ATOM 484 C C . THR A 1 72 ? 9.465 -4.629 -1.189 1.00 94.44 72 THR A C 1
ATOM 486 O O . THR A 1 72 ? 10.313 -4.834 -2.056 1.00 94.44 72 THR A O 1
ATOM 489 N N . CYS A 1 73 ? 8.221 -4.242 -1.485 1.00 94.12 73 CYS A N 1
ATOM 490 C CA . CYS A 1 73 ? 7.752 -3.981 -2.847 1.00 94.12 73 CYS A CA 1
ATOM 491 C C . CYS A 1 73 ? 8.560 -2.855 -3.513 1.00 94.12 73 CYS A C 1
ATOM 493 O O . CYS A 1 73 ? 9.079 -3.034 -4.613 1.00 94.12 73 CYS A O 1
ATOM 495 N N . MET A 1 74 ? 8.767 -1.730 -2.817 1.00 93.88 74 MET A N 1
ATOM 496 C CA . MET A 1 74 ? 9.565 -0.614 -3.344 1.00 93.88 74 MET A CA 1
ATOM 497 C C . MET A 1 74 ? 11.030 -0.990 -3.562 1.00 93.88 74 MET A C 1
ATOM 499 O O . MET A 1 74 ? 11.622 -0.596 -4.567 1.00 93.88 74 MET A O 1
ATOM 503 N N . ALA A 1 75 ? 11.616 -1.772 -2.652 1.00 93.94 75 ALA A N 1
ATOM 504 C CA . ALA A 1 75 ? 12.983 -2.261 -2.800 1.00 93.94 75 ALA A CA 1
ATOM 505 C C . ALA A 1 75 ? 13.128 -3.133 -4.057 1.00 93.94 75 ALA A C 1
ATOM 507 O O . ALA A 1 75 ? 14.092 -2.972 -4.811 1.00 93.94 75 ALA A O 1
ATOM 508 N N . ALA A 1 76 ? 12.134 -3.982 -4.335 1.00 91.38 76 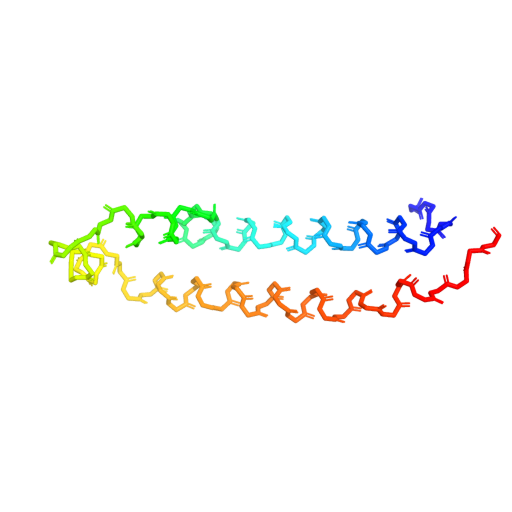ALA A N 1
ATOM 509 C CA . ALA A 1 76 ? 12.081 -4.801 -5.542 1.00 91.38 76 ALA A CA 1
ATOM 510 C C . ALA A 1 76 ? 11.921 -3.977 -6.834 1.00 91.38 76 ALA A C 1
ATOM 512 O O . ALA A 1 76 ? 12.292 -4.459 -7.902 1.00 91.38 76 ALA A O 1
ATOM 513 N N . CYS A 1 77 ? 11.437 -2.730 -6.757 1.00 91.56 77 CYS A N 1
ATOM 514 C CA . CYS A 1 77 ? 11.345 -1.843 -7.919 1.00 91.56 77 CYS A CA 1
ATOM 515 C C . CYS A 1 77 ? 12.703 -1.242 -8.345 1.00 91.56 77 CYS A C 1
ATOM 517 O O . CYS A 1 77 ? 12.828 -0.782 -9.478 1.00 91.56 77 CYS A O 1
ATOM 519 N N . THR A 1 78 ? 13.733 -1.240 -7.487 1.00 89.69 78 THR A N 1
ATOM 520 C CA . THR A 1 78 ? 15.062 -0.642 -7.761 1.00 89.69 78 THR A CA 1
ATOM 521 C C . THR A 1 78 ? 15.692 -1.018 -9.117 1.00 89.69 78 THR A C 1
ATOM 523 O O . THR A 1 78 ? 16.140 -0.107 -9.816 1.00 89.69 78 THR A O 1
ATOM 526 N N . PRO A 1 79 ? 15.725 -2.295 -9.560 1.00 86.69 79 PRO A N 1
ATOM 527 C CA . PRO A 1 79 ? 16.317 -2.656 -10.854 1.00 86.69 79 PRO A CA 1
ATOM 528 C C . PRO A 1 79 ? 15.621 -2.021 -12.069 1.00 86.69 79 PRO A C 1
ATOM 530 O O . PRO A 1 79 ? 16.261 -1.853 -13.103 1.00 86.69 79 PRO A O 1
ATOM 533 N N . LEU A 1 80 ? 14.347 -1.617 -11.964 1.00 83.62 80 LEU A N 1
ATOM 534 C CA . LEU A 1 80 ? 13.625 -0.959 -13.064 1.00 83.62 80 LEU A CA 1
ATOM 535 C C . LEU A 1 80 ? 14.167 0.444 -13.358 1.00 83.62 80 LEU A C 1
ATOM 537 O O . LEU A 1 80 ? 14.023 0.925 -14.478 1.00 83.62 80 LEU A O 1
ATOM 541 N N . LEU A 1 81 ? 14.816 1.087 -12.382 1.00 79.75 81 LEU A N 1
ATOM 542 C CA . LEU A 1 81 ? 15.368 2.430 -12.550 1.00 79.75 81 LEU A CA 1
ATOM 543 C C . LEU A 1 81 ? 16.578 2.451 -13.493 1.00 79.75 81 LEU A C 1
ATOM 545 O O . LEU A 1 81 ? 16.779 3.425 -14.212 1.00 79.75 81 LEU A O 1
ATOM 549 N N . VAL A 1 82 ? 17.370 1.377 -13.492 1.00 79.62 82 VAL A N 1
ATOM 550 C CA . VAL A 1 82 ? 18.593 1.240 -14.303 1.00 79.62 82 VAL A CA 1
ATOM 551 C C . VAL A 1 82 ? 18.340 0.409 -15.566 1.00 79.62 82 VAL A C 1
ATOM 553 O O . VAL A 1 82 ? 19.258 0.156 -16.344 1.00 79.62 82 VAL A O 1
ATOM 556 N N . ALA A 1 83 ? 17.096 -0.032 -15.777 1.00 73.88 83 ALA A N 1
ATOM 557 C CA . ALA A 1 83 ? 16.728 -0.781 -16.963 1.00 73.88 83 ALA A CA 1
ATOM 558 C C . ALA A 1 83 ? 16.905 0.109 -18.210 1.00 73.88 83 ALA A C 1
ATOM 560 O O . ALA A 1 83 ? 16.397 1.237 -18.227 1.00 73.88 83 ALA A O 1
ATOM 561 N N . PRO A 1 84 ? 17.606 -0.373 -19.252 1.00 66.25 84 PRO A N 1
ATOM 562 C CA . PRO A 1 84 ? 17.800 0.393 -20.473 1.00 66.25 84 PRO A CA 1
ATOM 563 C C . PRO A 1 84 ? 16.448 0.723 -21.115 1.00 66.25 84 PRO A C 1
ATOM 565 O O . PRO A 1 84 ? 15.584 -0.140 -21.271 1.00 66.25 84 PRO A O 1
ATOM 568 N N . THR A 1 85 ? 16.264 1.992 -21.474 1.00 64.69 85 THR A N 1
ATOM 569 C CA . THR A 1 85 ? 15.166 2.441 -22.331 1.00 64.69 85 THR A CA 1
ATOM 570 C C . THR A 1 85 ? 15.469 2.043 -23.775 1.00 64.69 85 THR A C 1
ATOM 572 O O . THR A 1 85 ? 16.559 2.391 -24.234 1.00 64.69 85 THR A O 1
ATOM 575 N N . PRO A 1 86 ? 14.579 1.313 -24.471 1.00 60.84 86 PRO A N 1
ATOM 576 C CA . PRO A 1 86 ? 14.736 1.077 -25.904 1.00 60.84 86 PRO A CA 1
ATOM 577 C C . PRO A 1 86 ? 14.599 2.375 -26.710 1.00 60.84 86 PRO A C 1
ATOM 579 O O . PRO A 1 86 ? 13.893 3.298 -26.236 1.00 60.84 86 PRO A O 1
#